Protein AF-K2DQM8-F1 (afdb_monomer_lite)

Structure (mmCIF, N/CA/C/O backbone):
data_AF-K2DQM8-F1
#
_entry.id   AF-K2DQM8-F1
#
loop_
_atom_site.group_PDB
_atom_site.id
_atom_site.type_symbol
_atom_site.label_atom_id
_atom_site.label_alt_id
_atom_site.label_comp_id
_atom_site.label_asym_id
_atom_site.label_entity_id
_atom_site.label_seq_id
_atom_site.pdbx_PDB_ins_code
_atom_site.Cartn_x
_atom_site.Cartn_y
_atom_site.Cartn_z
_atom_site.occupancy
_atom_site.B_iso_or_equiv
_atom_site.auth_seq_id
_atom_site.auth_comp_id
_atom_site.auth_asym_id
_atom_site.auth_atom_id
_atom_site.pdbx_PDB_model_num
ATOM 1 N N . MET A 1 1 ? -5.559 2.550 -7.866 1.00 34.66 1 MET A N 1
ATOM 2 C CA . MET A 1 1 ? -4.660 3.120 -8.890 1.00 34.66 1 MET A CA 1
ATOM 3 C C . MET A 1 1 ? -3.368 3.491 -8.192 1.00 34.66 1 MET A C 1
ATOM 5 O O . MET A 1 1 ? -3.416 4.282 -7.262 1.00 34.66 1 MET A O 1
ATOM 9 N N . PHE A 1 2 ? -2.257 2.862 -8.566 1.00 48.50 2 PHE A N 1
ATOM 10 C CA . PHE A 1 2 ? -0.947 3.156 -7.989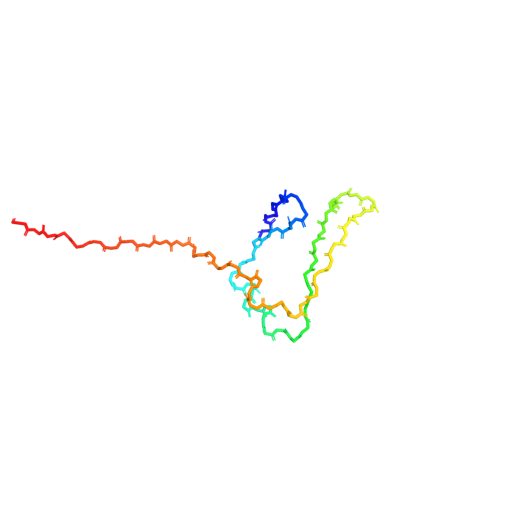 1.00 48.50 2 PHE A CA 1
ATOM 11 C C . PHE A 1 2 ? -0.331 4.299 -8.793 1.00 48.50 2 PHE A C 1
ATOM 13 O O . PHE A 1 2 ? 0.013 4.107 -9.956 1.00 48.50 2 PHE A O 1
ATOM 20 N N . ILE A 1 3 ? -0.241 5.493 -8.210 1.00 42.84 3 ILE A N 1
ATOM 21 C CA . ILE A 1 3 ? 0.558 6.579 -8.786 1.00 42.84 3 ILE A CA 1
ATOM 22 C C . ILE A 1 3 ? 1.864 6.594 -8.005 1.00 42.84 3 ILE A C 1
ATOM 24 O O . ILE A 1 3 ? 1.891 6.982 -6.837 1.00 42.84 3 ILE A O 1
ATOM 28 N N . GLY A 1 4 ? 2.916 6.074 -8.629 1.00 42.38 4 GLY A N 1
ATOM 29 C CA . GLY A 1 4 ? 4.267 6.127 -8.098 1.00 42.38 4 GLY A CA 1
ATOM 30 C C . GLY A 1 4 ? 4.975 7.380 -8.598 1.00 42.38 4 GLY A C 1
ATOM 31 O O . GLY A 1 4 ? 4.942 7.647 -9.797 1.00 42.38 4 GLY A O 1
ATOM 32 N N . ASN A 1 5 ? 5.611 8.147 -7.713 1.00 44.47 5 ASN A N 1
ATOM 33 C CA . ASN A 1 5 ? 6.482 9.254 -8.113 1.00 44.47 5 ASN A CA 1
ATOM 34 C C . ASN A 1 5 ? 7.909 8.934 -7.660 1.00 44.47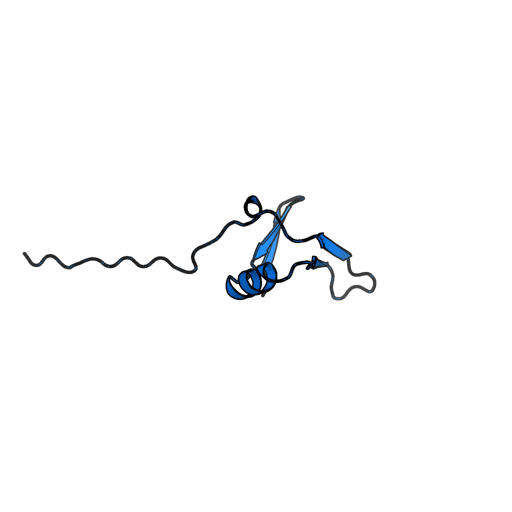 5 ASN A C 1
ATOM 36 O O . ASN A 1 5 ? 8.184 8.820 -6.465 1.00 44.47 5 ASN A O 1
ATOM 40 N N . THR A 1 6 ? 8.815 8.735 -8.613 1.00 47.75 6 THR A N 1
ATOM 41 C CA . THR A 1 6 ? 10.227 8.454 -8.338 1.00 47.75 6 THR A CA 1
ATOM 42 C C . THR A 1 6 ? 10.989 9.774 -8.250 1.00 47.75 6 THR A C 1
ATOM 44 O O . THR A 1 6 ? 11.269 10.406 -9.269 1.00 47.75 6 THR A O 1
ATOM 47 N N . LYS A 1 7 ? 11.347 10.209 -7.036 1.00 46.38 7 LYS A N 1
ATOM 48 C CA . LYS A 1 7 ? 12.314 11.303 -6.822 1.00 46.38 7 LYS A CA 1
ATOM 49 C C . LYS A 1 7 ? 13.611 10.718 -6.257 1.00 46.38 7 LYS A C 1
ATOM 51 O O . LYS A 1 7 ? 13.717 10.472 -5.056 1.00 46.38 7 LYS A O 1
ATOM 56 N N . GLY A 1 8 ? 14.603 10.498 -7.123 1.00 62.34 8 GLY A N 1
ATOM 57 C CA . GLY A 1 8 ? 15.871 9.849 -6.759 1.00 62.34 8 GLY A CA 1
ATOM 58 C C . GLY A 1 8 ? 15.695 8.353 -6.456 1.00 62.34 8 GLY A C 1
ATOM 59 O O . GLY A 1 8 ? 14.903 7.689 -7.111 1.00 62.34 8 GLY A O 1
ATOM 60 N N . ASN A 1 9 ? 16.387 7.830 -5.434 1.00 58.25 9 ASN A N 1
ATOM 61 C CA . ASN A 1 9 ? 16.332 6.410 -5.023 1.00 58.25 9 ASN A CA 1
ATOM 62 C C . ASN A 1 9 ? 15.111 6.050 -4.149 1.00 58.25 9 ASN A C 1
ATOM 64 O O . ASN A 1 9 ? 15.122 5.032 -3.458 1.00 58.25 9 ASN A O 1
ATOM 68 N N . LYS A 1 10 ? 14.086 6.907 -4.091 1.00 57.66 10 LYS A N 1
ATOM 69 C CA . LYS A 1 10 ? 12.901 6.696 -3.252 1.00 57.66 10 LYS A CA 1
ATOM 70 C C . LYS A 1 10 ? 11.687 6.432 -4.130 1.00 57.66 10 LYS A C 1
ATOM 72 O O . LYS A 1 10 ? 11.380 7.231 -5.014 1.00 57.66 10 LYS A O 1
ATOM 77 N N . VAL A 1 11 ? 10.988 5.338 -3.838 1.00 63.66 11 VAL A N 1
ATOM 78 C CA . VAL A 1 11 ? 9.693 5.015 -4.438 1.00 63.66 11 VAL A CA 1
ATOM 79 C C . VAL A 1 11 ? 8.604 5.359 -3.431 1.00 63.66 11 VAL A C 1
ATOM 81 O O . VAL A 1 11 ? 8.555 4.785 -2.345 1.00 63.66 11 VAL A O 1
ATOM 84 N N . GLN A 1 12 ? 7.745 6.308 -3.789 1.00 67.25 12 GLN A N 1
ATOM 85 C CA . GLN A 1 12 ? 6.531 6.622 -3.045 1.00 67.25 12 GLN A CA 1
ATOM 86 C C . GLN A 1 12 ? 5.338 6.206 -3.896 1.00 67.25 12 GLN A C 1
ATOM 88 O O . GLN A 1 12 ? 5.300 6.535 -5.079 1.00 67.25 12 GLN A O 1
ATOM 93 N N . PHE A 1 13 ? 4.383 5.492 -3.309 1.00 70.69 13 PHE A N 1
ATOM 94 C CA . PHE A 1 13 ? 3.157 5.064 -3.974 1.00 70.69 13 PHE A CA 1
ATOM 95 C C . PHE A 1 13 ? 1.969 5.197 -3.023 1.00 70.69 13 PHE A C 1
ATOM 97 O O . PHE A 1 13 ? 2.113 5.068 -1.810 1.00 70.69 13 PHE A O 1
ATOM 104 N N . HIS A 1 14 ? 0.794 5.464 -3.586 1.00 71.88 14 HIS A N 1
ATOM 105 C CA . HIS A 1 14 ? -0.444 5.585 -2.820 1.00 71.88 14 HIS A CA 1
ATOM 106 C C . HIS A 1 14 ? -1.149 4.226 -2.740 1.00 71.88 14 HIS A C 1
ATOM 108 O O . HIS A 1 14 ? -1.312 3.538 -3.752 1.00 71.88 14 HIS A O 1
ATOM 114 N N . ILE A 1 15 ? -1.602 3.864 -1.540 1.00 73.69 15 ILE A N 1
ATOM 115 C CA . ILE A 1 15 ? -2.455 2.701 -1.270 1.00 73.69 15 ILE A CA 1
ATOM 116 C C . ILE A 1 15 ? -3.743 3.230 -0.640 1.00 73.69 15 ILE A C 1
ATOM 118 O O . ILE A 1 15 ? -3.689 4.088 0.237 1.00 73.69 15 ILE A O 1
ATOM 122 N N . SER A 1 16 ? -4.904 2.728 -1.065 1.00 73.94 16 SER A N 1
ATOM 123 C CA . SER A 1 16 ? -6.165 3.096 -0.407 1.00 73.94 16 SER A CA 1
ATOM 124 C C . SER A 1 16 ? -6.214 2.579 1.035 1.00 73.94 16 SER A C 1
ATOM 126 O O . SER A 1 16 ? -5.712 1.490 1.325 1.00 73.94 16 SER A O 1
ATOM 128 N N . SER A 1 17 ? -6.882 3.317 1.922 1.00 73.88 17 SER A N 1
ATOM 129 C CA . SER A 1 17 ? -7.075 2.936 3.331 1.00 73.88 17 SER A CA 1
ATOM 130 C C . SER A 1 17 ? -7.692 1.538 3.489 1.00 73.88 17 SER A C 1
ATOM 132 O O . SER A 1 17 ? -7.282 0.761 4.353 1.00 73.88 17 SER A O 1
ATOM 134 N N . ASN A 1 18 ? -8.635 1.180 2.611 1.00 79.62 18 ASN A N 1
ATOM 135 C CA . ASN A 1 18 ? -9.289 -0.127 2.591 1.00 79.62 18 ASN A CA 1
ATOM 136 C C . ASN A 1 18 ? -8.322 -1.259 2.206 1.00 79.62 18 ASN A C 1
ATOM 138 O O . ASN A 1 18 ? -8.260 -2.276 2.893 1.00 79.62 18 ASN A O 1
ATOM 142 N N . GLU A 1 19 ? -7.545 -1.079 1.132 1.00 76.06 19 GLU A N 1
ATOM 143 C CA . GLU A 1 19 ? -6.513 -2.045 0.719 1.00 76.06 19 GLU A CA 1
ATOM 144 C C . GLU A 1 19 ? -5.467 -2.228 1.821 1.00 76.06 19 GLU A C 1
ATOM 146 O O . GLU A 1 19 ? -5.148 -3.362 2.178 1.00 76.06 19 GLU A O 1
ATOM 151 N N . PHE A 1 20 ? -4.997 -1.136 2.432 1.00 77.75 20 PHE A N 1
ATO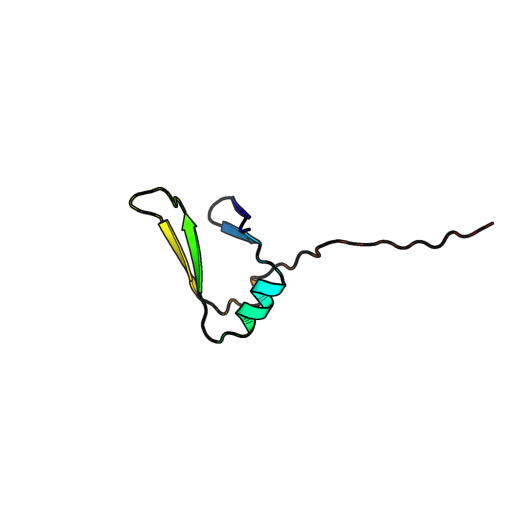M 152 C CA . PHE A 1 20 ? -4.057 -1.203 3.549 1.00 77.75 20 PHE A CA 1
ATOM 153 C C . PHE A 1 20 ? -4.642 -1.977 4.739 1.00 77.75 20 PHE A C 1
ATOM 155 O O . PHE A 1 20 ? -4.015 -2.909 5.235 1.00 77.75 20 PHE A O 1
ATOM 162 N N . THR A 1 21 ? -5.877 -1.670 5.140 1.00 78.44 21 THR A N 1
ATOM 163 C CA . THR A 1 21 ? -6.552 -2.331 6.271 1.00 78.44 21 THR A CA 1
ATOM 164 C C . THR A 1 21 ? -6.765 -3.826 6.027 1.00 78.44 21 THR A C 1
ATOM 166 O O . THR A 1 21 ? -6.648 -4.627 6.953 1.00 78.44 21 THR A O 1
ATOM 169 N N . LYS A 1 22 ? -7.078 -4.231 4.789 1.00 81.06 22 LYS A N 1
ATOM 170 C CA . LYS A 1 22 ? -7.150 -5.650 4.404 1.00 81.06 22 LYS A CA 1
ATOM 171 C C . LYS A 1 22 ? -5.776 -6.313 4.468 1.00 81.06 22 LYS A C 1
ATOM 173 O O . LYS A 1 22 ? -5.664 -7.406 5.012 1.00 81.06 22 LYS A O 1
ATOM 178 N N . SER A 1 23 ? -4.750 -5.636 3.953 1.00 76.38 23 SER A N 1
ATOM 179 C CA . SER A 1 23 ? -3.370 -6.135 3.916 1.00 76.38 23 SER A CA 1
ATOM 180 C C . SER A 1 23 ? -2.815 -6.356 5.321 1.00 76.38 23 SER A C 1
ATOM 182 O O . SER A 1 23 ? -2.211 -7.387 5.586 1.00 76.38 23 SER A O 1
ATOM 184 N N . ASN A 1 24 ? -3.094 -5.436 6.246 1.00 73.00 24 ASN A N 1
ATOM 185 C CA . ASN A 1 24 ? -2.586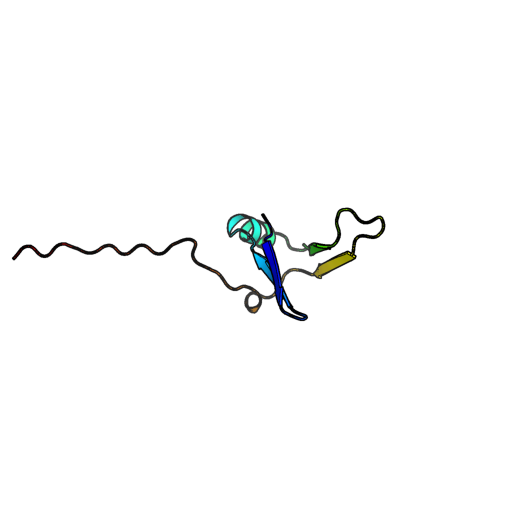 -5.480 7.618 1.00 73.00 24 ASN A CA 1
ATOM 186 C C . ASN A 1 24 ? -3.198 -6.616 8.468 1.00 73.00 24 ASN A C 1
ATOM 188 O O . ASN A 1 24 ? -2.742 -6.876 9.576 1.00 73.00 24 ASN A O 1
ATOM 192 N N . LYS A 1 25 ? -4.238 -7.297 7.963 1.00 80.62 25 LYS A N 1
ATOM 193 C CA . LYS A 1 25 ? -4.817 -8.509 8.575 1.00 80.62 25 LYS A CA 1
ATOM 194 C C . LYS A 1 25 ? -4.154 -9.799 8.085 1.00 80.62 25 LYS A C 1
ATOM 196 O O . LYS A 1 25 ? -4.471 -10.867 8.599 1.00 80.62 25 LYS A O 1
ATOM 201 N N . LEU A 1 26 ? -3.296 -9.721 7.068 1.00 80.31 26 LEU A N 1
ATOM 202 C CA . LEU A 1 26 ? -2.566 -10.863 6.530 1.00 80.31 26 LEU A CA 1
ATOM 203 C C . LEU A 1 26 ? -1.212 -10.957 7.231 1.00 80.31 26 LEU A C 1
ATOM 205 O O . LEU A 1 26 ? -0.448 -9.997 7.242 1.00 80.31 26 LEU A O 1
ATOM 209 N N . GLU A 1 27 ? -0.887 -12.129 7.769 1.00 72.38 27 GLU A N 1
ATOM 210 C CA . GLU A 1 27 ? 0.373 -12.332 8.499 1.00 72.38 27 GLU A CA 1
ATOM 211 C C . GLU A 1 27 ? 1.608 -12.282 7.587 1.00 72.38 27 GLU A C 1
ATOM 213 O O . GLU A 1 27 ? 2.705 -11.995 8.051 1.00 72.38 27 GLU A O 1
ATOM 218 N N . ASN A 1 28 ? 1.442 -12.542 6.284 1.00 77.88 28 ASN A N 1
ATOM 219 C CA . ASN A 1 28 ? 2.537 -12.610 5.319 1.00 77.88 28 ASN A CA 1
ATOM 220 C C . ASN A 1 28 ? 2.077 -12.107 3.947 1.00 77.88 28 ASN A C 1
ATOM 222 O O . ASN A 1 28 ? 1.454 -12.845 3.183 1.00 77.88 28 ASN A O 1
ATOM 226 N N . TYR A 1 29 ? 2.403 -10.862 3.605 1.00 76.94 29 TYR A N 1
ATOM 227 C CA . TYR A 1 29 ? 2.128 -10.305 2.280 1.00 76.94 29 TYR A CA 1
ATOM 228 C C . TYR A 1 29 ? 3.345 -9.545 1.740 1.00 76.94 29 TYR A C 1
ATOM 230 O O . TYR A 1 29 ? 4.285 -9.243 2.470 1.00 76.94 29 TYR A O 1
ATOM 238 N N . HIS A 1 30 ? 3.380 -9.321 0.429 1.00 78.31 30 HIS A N 1
ATOM 239 C CA . HIS A 1 30 ? 4.474 -8.628 -0.251 1.00 78.31 30 HIS A CA 1
ATOM 240 C C . HIS A 1 30 ? 3.880 -7.581 -1.189 1.00 78.31 30 HIS A C 1
ATOM 242 O O . HIS A 1 30 ? 2.853 -7.833 -1.822 1.00 78.31 30 HIS A O 1
ATOM 248 N N . PHE A 1 31 ? 4.537 -6.430 -1.309 1.00 76.56 31 PHE A N 1
ATOM 249 C CA . PHE A 1 31 ? 4.227 -5.480 -2.373 1.00 76.56 31 PHE A CA 1
ATOM 250 C C . PHE A 1 31 ? 5.168 -5.712 -3.550 1.00 76.56 31 PHE A C 1
ATOM 252 O O . PHE A 1 31 ? 6.384 -5.803 -3.375 1.00 76.56 31 PHE A O 1
ATOM 259 N N . TYR A 1 32 ? 4.599 -5.772 -4.750 1.00 76.62 32 TYR A N 1
ATOM 260 C CA . TYR A 1 32 ? 5.343 -5.871 -5.998 1.00 76.62 32 TYR A CA 1
ATOM 261 C C . TYR A 1 32 ? 5.177 -4.566 -6.766 1.00 76.62 32 TYR A C 1
ATOM 263 O O . TYR A 1 32 ? 4.060 -4.182 -7.112 1.00 76.62 32 TYR A O 1
ATOM 271 N N . ILE A 1 33 ? 6.288 -3.890 -7.035 1.00 76.75 33 ILE A N 1
ATOM 272 C CA . ILE A 1 33 ? 6.334 -2.738 -7.930 1.00 76.75 33 ILE A CA 1
ATOM 273 C C . ILE A 1 33 ? 6.912 -3.243 -9.244 1.00 76.75 33 ILE A C 1
ATOM 275 O O . ILE A 1 33 ? 8.070 -3.655 -9.299 1.00 76.75 33 ILE A O 1
ATOM 279 N N . VAL A 1 34 ? 6.079 -3.255 -10.282 1.00 77.00 34 VAL A N 1
ATOM 280 C CA . VAL A 1 34 ? 6.468 -3.692 -11.623 1.00 77.00 34 VAL A CA 1
ATOM 281 C C . VAL A 1 34 ? 6.672 -2.458 -12.490 1.00 77.00 34 VAL A C 1
ATOM 283 O O . VAL A 1 34 ? 5.728 -1.719 -12.769 1.00 77.00 34 VAL A O 1
ATOM 286 N N . GLU A 1 35 ? 7.907 -2.240 -12.917 1.00 77.19 35 GLU A N 1
ATOM 287 C CA . GLU A 1 35 ? 8.289 -1.185 -13.848 1.00 77.19 35 GLU A CA 1
ATOM 288 C C . GLU A 1 35 ? 8.465 -1.769 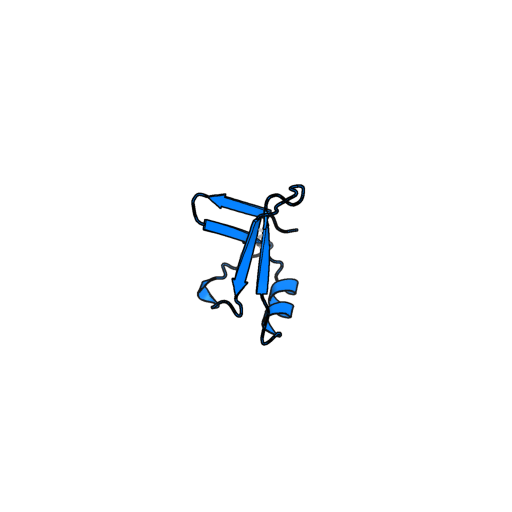-15.252 1.00 77.19 35 GLU A C 1
ATOM 290 O O . GLU A 1 35 ? 8.808 -2.940 -15.428 1.00 77.19 35 GLU A O 1
ATOM 295 N N . SER A 1 36 ? 8.262 -0.934 -16.275 1.00 78.12 36 SER A N 1
ATOM 296 C CA . SER A 1 36 ? 8.373 -1.347 -17.682 1.00 78.12 36 SER A CA 1
ATOM 297 C C . SER A 1 36 ? 7.476 -2.544 -18.026 1.00 78.12 36 SER A C 1
ATOM 299 O O . SER A 1 36 ? 7.925 -3.509 -18.635 1.00 78.12 36 SER A O 1
ATOM 301 N N . VAL A 1 37 ? 6.193 -2.474 -17.654 1.00 73.81 37 VAL A N 1
ATOM 302 C CA . VAL A 1 37 ? 5.202 -3.559 -17.831 1.00 73.81 37 VAL A CA 1
ATOM 303 C C . VAL A 1 37 ? 5.074 -4.100 -19.264 1.00 73.81 37 VAL A C 1
ATOM 305 O O . VAL A 1 37 ? 4.648 -5.234 -19.435 1.00 73.81 37 VAL A O 1
ATOM 308 N N . ASN A 1 38 ? 5.473 -3.325 -20.278 1.00 81.50 38 ASN A N 1
ATOM 309 C CA . ASN A 1 38 ? 5.442 -3.721 -21.693 1.00 81.50 38 ASN A CA 1
ATOM 310 C C . ASN A 1 38 ? 6.813 -4.185 -22.236 1.00 81.50 38 ASN A C 1
ATOM 312 O O . ASN A 1 38 ? 6.985 -4.281 -23.447 1.00 81.50 38 ASN A O 1
ATOM 316 N N . SER A 1 39 ? 7.808 -4.402 -21.372 1.00 81.56 39 SER A N 1
ATOM 317 C CA . SER A 1 39 ? 9.141 -4.901 -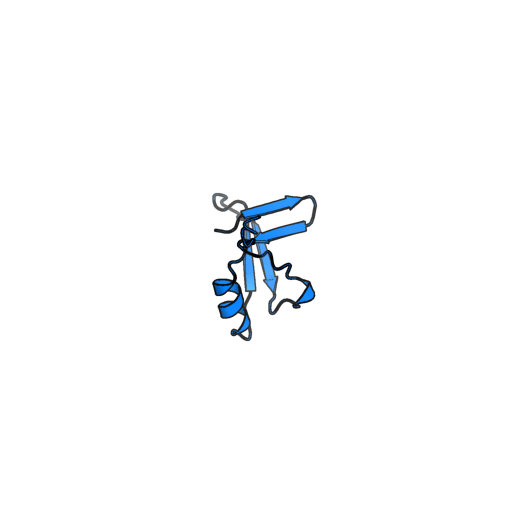21.738 1.00 81.56 39 SER A CA 1
ATOM 318 C C . SER A 1 39 ? 9.181 -6.429 -21.700 1.00 81.56 39 SER A C 1
ATOM 320 O O . SER A 1 39 ? 8.602 -7.033 -20.801 1.00 81.56 39 SER A O 1
ATOM 322 N N . ASP A 1 40 ? 9.970 -7.054 -22.580 1.00 83.19 40 ASP A N 1
ATOM 323 C CA . ASP A 1 40 ? 10.284 -8.494 -22.518 1.00 83.19 40 ASP A CA 1
ATOM 324 C C . ASP A 1 40 ? 11.027 -8.882 -21.223 1.00 83.19 40 ASP A C 1
ATOM 326 O O . ASP A 1 40 ? 11.128 -10.056 -20.861 1.00 83.19 40 ASP A O 1
ATOM 330 N N . LYS A 1 41 ? 11.578 -7.883 -20.523 1.00 83.06 41 LYS A N 1
ATOM 331 C CA . LYS A 1 41 ? 12.234 -8.007 -19.218 1.00 83.06 41 LYS A CA 1
ATOM 332 C C . LYS A 1 41 ? 11.715 -6.899 -18.295 1.00 83.06 41 LYS A C 1
ATOM 334 O O . LYS A 1 41 ? 12.360 -5.850 -18.202 1.00 83.06 41 LYS A O 1
ATOM 339 N N . PRO A 1 42 ? 10.543 -7.074 -17.662 1.00 81.75 42 PRO A N 1
ATOM 340 C CA . PRO A 1 42 ? 10.038 -6.107 -16.698 1.00 81.75 42 PRO A CA 1
ATOM 341 C C . PRO A 1 42 ? 10.935 -6.098 -15.459 1.00 81.75 42 PRO A C 1
ATOM 343 O O . PRO A 1 42 ? 11.455 -7.136 -15.039 1.00 81.75 42 PRO A O 1
ATOM 346 N N . LEU A 1 43 ? 11.109 -4.921 -14.864 1.00 81.12 43 LEU A N 1
ATOM 347 C CA . LEU A 1 43 ? 11.847 -4.794 -13.614 1.00 81.12 43 LEU A CA 1
ATOM 348 C C . LEU A 1 43 ? 10.854 -4.935 -12.461 1.00 81.12 43 LEU A C 1
ATOM 350 O O . LEU A 1 43 ? 9.876 -4.197 -12.384 1.00 81.12 43 LEU A O 1
ATOM 354 N N . ILE A 1 44 ? 11.084 -5.913 -11.587 1.00 81.75 44 ILE A N 1
ATOM 355 C CA . ILE A 1 44 ? 10.196 -6.203 -10.460 1.00 81.75 44 ILE A CA 1
ATOM 356 C C . ILE A 1 44 ? 10.946 -5.916 -9.166 1.00 81.75 44 ILE A C 1
ATOM 358 O O . ILE A 1 44 ? 11.916 -6.597 -8.835 1.00 81.75 44 ILE A O 1
ATOM 362 N N . THR A 1 45 ? 10.458 -4.935 -8.414 1.00 81.31 45 THR A N 1
ATOM 363 C CA . THR A 1 45 ? 10.919 -4.649 -7.055 1.00 81.31 45 THR A CA 1
ATOM 364 C C . THR A 1 45 ? 9.952 -5.270 -6.056 1.00 81.31 45 THR A C 1
ATOM 366 O O . THR A 1 45 ? 8.744 -5.041 -6.123 1.00 81.31 45 THR A O 1
ATOM 369 N N . ILE A 1 46 ? 10.485 -6.054 -5.119 1.00 81.81 46 ILE A N 1
ATOM 370 C CA . ILE A 1 46 ? 9.703 -6.734 -4.083 1.00 81.81 46 ILE A CA 1
ATOM 371 C C . ILE A 1 46 ? 9.970 -6.058 -2.742 1.00 81.81 46 ILE A C 1
ATOM 373 O O . ILE A 1 46 ? 11.110 -6.014 -2.277 1.00 81.81 46 ILE A O 1
ATOM 377 N N . ILE A 1 47 ? 8.911 -5.585 -2.094 1.00 79.50 47 ILE A N 1
ATOM 378 C CA . ILE A 1 47 ? 8.953 -5.064 -0.731 1.00 79.50 47 ILE A CA 1
ATOM 379 C C . ILE A 1 47 ? 8.314 -6.109 0.187 1.00 79.50 47 ILE A C 1
ATOM 381 O O . ILE A 1 47 ? 7.131 -6.433 0.054 1.00 79.50 47 ILE A O 1
ATOM 385 N N . LYS A 1 48 ? 9.109 -6.650 1.113 1.00 81.31 48 LYS A N 1
ATOM 386 C CA . LYS A 1 48 ? 8.645 -7.625 2.108 1.00 81.31 48 LYS A CA 1
ATOM 387 C C . LYS A 1 48 ? 7.791 -6.926 3.166 1.00 81.31 48 LYS A C 1
ATOM 389 O O . LYS A 1 48 ? 8.198 -5.878 3.664 1.00 81.31 48 LYS A O 1
ATOM 394 N N . ALA A 1 49 ? 6.647 -7.511 3.509 1.00 78.56 49 ALA A N 1
ATOM 395 C CA . ALA A 1 49 ? 5.772 -7.041 4.579 1.00 78.56 49 ALA A CA 1
ATOM 396 C C . ALA A 1 49 ? 5.665 -8.100 5.709 1.00 78.56 49 ALA A C 1
ATOM 398 O O . ALA A 1 49 ? 6.095 -9.239 5.498 1.00 78.56 49 ALA A O 1
ATOM 399 N N . PRO A 1 50 ? 5.123 -7.754 6.895 1.00 77.38 50 PRO A N 1
ATOM 400 C CA . PRO A 1 50 ? 4.516 -6.466 7.242 1.00 77.38 50 PRO A CA 1
ATOM 401 C C . PRO A 1 50 ? 5.552 -5.335 7.307 1.00 77.38 50 PRO A C 1
ATOM 403 O O . PRO A 1 50 ? 6.680 -5.523 7.759 1.00 77.38 50 PRO A O 1
ATOM 406 N N . LEU A 1 51 ? 5.178 -4.156 6.809 1.00 76.38 51 LEU A N 1
ATOM 407 C CA . LEU A 1 51 ? 6.012 -2.959 6.929 1.00 76.38 51 LEU A CA 1
ATOM 408 C C . LEU A 1 51 ? 5.786 -2.311 8.301 1.00 76.38 51 LEU A C 1
ATOM 410 O O . LEU A 1 51 ? 4.653 -2.323 8.784 1.00 76.38 51 LEU A O 1
ATOM 414 N N . PRO A 1 52 ? 6.816 -1.715 8.928 1.00 77.75 52 PRO A N 1
ATOM 415 C CA . PRO A 1 52 ? 6.628 -0.996 10.182 1.00 77.75 52 PRO A CA 1
ATOM 416 C C . PRO A 1 52 ? 5.716 0.220 9.974 1.00 77.75 52 PRO A C 1
ATOM 418 O O . PRO A 1 52 ? 5.806 0.883 8.938 1.00 77.75 52 PRO A O 1
ATOM 421 N N . GLU A 1 53 ? 4.874 0.543 10.964 1.00 71.38 53 GLU A N 1
ATOM 422 C CA . GLU A 1 53 ? 3.898 1.648 10.881 1.00 71.38 53 GLU A CA 1
ATOM 423 C C . GLU A 1 53 ? 4.544 2.997 10.532 1.00 71.38 53 GLU A C 1
ATOM 425 O O . GLU A 1 53 ? 3.963 3.793 9.802 1.00 71.38 53 GLU A O 1
ATOM 430 N N . SER A 1 54 ? 5.791 3.217 10.960 1.00 77.06 54 SER A N 1
ATOM 431 C CA . SER A 1 54 ? 6.582 4.412 10.636 1.00 77.06 54 SER A CA 1
ATOM 432 C C . SER A 1 54 ? 6.876 4.597 9.142 1.00 77.06 54 SER A C 1
ATOM 434 O O . SER A 1 54 ? 7.318 5.670 8.736 1.00 77.06 54 SER A O 1
ATOM 436 N N . THR A 1 55 ? 6.639 3.574 8.317 1.00 72.06 55 THR A N 1
ATOM 437 C CA . THR A 1 55 ? 6.779 3.639 6.853 1.00 72.06 55 THR A CA 1
ATOM 438 C C . THR A 1 55 ? 5.579 4.324 6.195 1.00 72.06 55 THR A C 1
ATOM 440 O O . THR A 1 55 ? 5.670 4.740 5.040 1.00 72.06 55 THR A O 1
ATOM 443 N N . PHE A 1 56 ? 4.452 4.437 6.903 1.00 69.94 56 PHE A N 1
ATOM 444 C CA . PHE A 1 56 ? 3.205 4.949 6.352 1.00 69.94 56 PHE A CA 1
ATOM 445 C C . PHE A 1 56 ? 3.003 6.417 6.722 1.00 69.94 56 PHE A C 1
ATOM 447 O O . PHE A 1 56 ? 3.079 6.811 7.883 1.00 69.94 56 PHE A O 1
ATOM 454 N N . PHE A 1 57 ? 2.694 7.225 5.712 1.00 70.75 57 PHE A N 1
ATOM 455 C CA . PHE A 1 57 ? 2.165 8.570 5.887 1.00 70.75 57 PHE A CA 1
ATOM 456 C C . PHE A 1 57 ? 0.689 8.540 5.490 1.00 70.75 57 PHE A C 1
ATOM 458 O O . PHE A 1 57 ? 0.364 8.211 4.349 1.00 70.75 57 PHE A O 1
ATOM 465 N N . ILE A 1 58 ? -0.203 8.811 6.445 1.00 67.62 58 ILE A N 1
ATOM 466 C CA . ILE A 1 58 ? -1.650 8.797 6.213 1.00 67.62 58 ILE A CA 1
ATOM 467 C C . ILE A 1 58 ? -2.077 10.203 5.794 1.00 67.62 58 ILE A C 1
ATOM 469 O O . ILE A 1 58 ? -2.063 11.127 6.606 1.00 67.62 58 ILE A O 1
ATOM 473 N N . GLU A 1 59 ? -2.473 10.355 4.531 1.00 66.94 59 GLU A N 1
ATOM 474 C CA . GLU A 1 59 ? -3.108 11.577 4.037 1.00 66.94 59 GLU A CA 1
ATOM 475 C C . GLU A 1 59 ? -4.627 11.495 4.240 1.00 66.94 59 GLU A C 1
ATOM 477 O O . GLU A 1 59 ? -5.252 10.530 3.790 1.00 66.94 59 GLU A O 1
ATOM 482 N N . PRO A 1 60 ? -5.250 12.477 4.910 1.00 64.19 60 PRO A N 1
ATOM 483 C CA . PRO A 1 60 ? -6.702 12.542 4.981 1.00 64.19 60 PRO A CA 1
ATOM 484 C C . PRO A 1 60 ? -7.290 12.840 3.600 1.00 64.19 60 PRO A C 1
ATOM 486 O O . PRO A 1 60 ? -6.824 13.730 2.891 1.00 64.19 60 PRO A O 1
ATOM 489 N N . GLU A 1 61 ? -8.349 12.111 3.238 1.00 62.66 61 GLU A N 1
ATOM 490 C CA . GLU A 1 61 ? -9.007 12.230 1.927 1.00 62.66 61 GLU A CA 1
ATOM 491 C C . GLU A 1 61 ? -9.638 13.612 1.705 1.00 62.66 61 GLU A C 1
ATOM 493 O O . GLU A 1 61 ? -9.797 14.054 0.570 1.00 62.66 61 GLU A O 1
ATOM 498 N N . SER A 1 62 ? -10.020 14.301 2.783 1.00 57.78 62 SER A N 1
ATOM 499 C CA . SER A 1 62 ? -10.534 15.671 2.752 1.00 57.78 62 SER A CA 1
ATOM 500 C C . SER A 1 62 ? -10.599 16.267 4.160 1.00 57.78 62 SER A C 1
ATOM 502 O O . SER A 1 62 ? -10.705 15.548 5.154 1.00 57.78 62 SER A O 1
ATOM 504 N N . TYR A 1 63 ? -10.557 17.597 4.236 1.00 67.50 63 TYR A N 1
ATOM 505 C CA . TYR A 1 63 ? -10.861 18.358 5.446 1.00 67.50 63 TYR A CA 1
ATOM 506 C C . TYR A 1 63 ? -12.157 19.138 5.227 1.00 67.50 63 TYR A C 1
ATOM 508 O O . TYR A 1 63 ? -12.325 19.773 4.185 1.00 67.50 63 TYR A O 1
ATOM 516 N N . PHE A 1 64 ? -13.046 19.131 6.219 1.00 64.75 64 PHE A N 1
ATOM 517 C CA . PHE A 1 64 ? -14.259 19.946 6.220 1.00 64.75 64 PHE A CA 1
ATOM 518 C C . PHE A 1 64 ? -14.194 20.960 7.357 1.00 64.75 64 PHE A C 1
ATOM 520 O O . PHE A 1 64 ? -13.837 20.619 8.484 1.00 64.75 64 PHE A O 1
ATOM 527 N N . VAL A 1 65 ? -14.549 22.207 7.052 1.00 76.38 65 VAL A N 1
ATOM 528 C CA . VAL A 1 65 ? -14.688 23.280 8.038 1.00 76.38 65 VAL A CA 1
ATOM 529 C C . VAL A 1 65 ? -16.154 23.677 8.080 1.00 76.38 65 VAL A C 1
ATOM 531 O O . VAL A 1 65 ? -16.702 24.151 7.086 1.00 76.38 65 VAL A O 1
ATOM 534 N N . THR A 1 66 ? -16.776 23.497 9.240 1.00 74.62 66 THR A N 1
ATOM 535 C CA . THR A 1 66 ? -18.127 23.987 9.513 1.00 74.62 66 THR A CA 1
ATOM 536 C C . THR A 1 66 ? -17.997 25.259 10.338 1.00 74.62 66 THR A C 1
ATOM 538 O O . THR A 1 66 ? -17.384 25.236 11.403 1.00 74.62 66 THR A O 1
ATOM 541 N N . THR A 1 67 ? -18.540 26.375 9.849 1.00 80.56 67 THR A N 1
ATOM 542 C CA . THR A 1 67 ? -18.618 27.627 10.615 1.00 80.56 67 THR A CA 1
ATOM 543 C C . THR A 1 67 ? -20.078 27.952 10.909 1.00 80.56 67 THR A C 1
ATOM 545 O O . THR A 1 67 ? -20.957 27.706 10.080 1.00 80.56 67 THR A O 1
ATOM 548 N N . GLU A 1 68 ? -20.353 28.494 12.093 1.00 76.62 68 GLU A N 1
ATOM 549 C CA . GLU A 1 68 ? -21.680 28.999 12.444 1.00 76.62 68 GLU A CA 1
ATOM 550 C C . GLU A 1 68 ? -21.781 30.482 12.061 1.00 76.62 68 GLU A C 1
ATOM 552 O O . GLU A 1 68 ? -20.891 31.282 12.360 1.00 76.62 68 GLU A O 1
ATOM 557 N N . LYS A 1 69 ? -22.865 30.871 11.375 1.00 71.44 69 LYS A N 1
ATOM 558 C CA . LYS A 1 69 ? -23.150 32.286 11.097 1.00 71.44 69 LYS A CA 1
ATOM 559 C C . LYS A 1 69 ? -23.638 32.963 12.374 1.00 71.44 69 LYS A C 1
ATOM 561 O O . LYS A 1 69 ? -24.795 32.789 12.759 1.00 71.44 69 LYS A O 1
ATOM 566 N N . VAL A 1 70 ? -22.788 33.788 12.974 1.00 71.12 70 VAL A N 1
ATOM 567 C CA . VAL A 1 70 ? -23.209 34.732 14.015 1.00 71.12 70 VAL A CA 1
ATOM 568 C C . VAL A 1 70 ? -24.072 35.808 13.345 1.00 71.12 70 VAL A C 1
ATOM 570 O O . VAL A 1 70 ? -23.581 36.556 12.501 1.00 71.12 70 VAL A O 1
ATOM 573 N N . HIS A 1 71 ? -25.372 35.833 13.649 1.00 66.81 71 HIS A N 1
ATOM 574 C CA . HIS A 1 71 ? -26.260 36.927 13.249 1.00 66.81 71 HIS A CA 1
ATOM 575 C C . HIS A 1 71 ? -26.105 38.051 14.281 1.00 66.81 71 HIS A C 1
ATOM 577 O O . HIS A 1 71 ? -26.330 37.809 15.466 1.00 66.81 71 HIS A O 1
ATOM 583 N N . ASN A 1 72 ? -25.678 39.232 13.823 1.00 56.91 72 ASN A N 1
ATOM 584 C CA . ASN A 1 72 ? -25.643 40.465 14.616 1.00 56.91 72 ASN A CA 1
ATOM 585 C C . ASN A 1 72 ? -27.011 41.145 14.630 1.00 56.91 72 ASN A C 1
ATOM 587 O O . ASN A 1 72 ? -27.669 41.130 13.562 1.00 56.91 72 ASN A O 1
#

Secondary structure (DSSP, 8-state):
---EEEETTEEEE---HHHHHHHTT-SS-EEEEEE-TTSSS-EEEEEESSPPGGG-----S-----------

Sequence (72 aa):
MFIGNTKGNKVQFHISSNEFTKSNKLENYHFYIVESVNSDKPLITIIKAPLPESTFFIEPESYFVTTEKVHN

pLDDT: mean 71.11, std 11.11, range [34.66, 83.19]

Radius of gyration: 18.48 Å; chains: 1; bounding box: 43×53×37 Å

Foldseek 3Di:
DWDWDDDDPDTDTDDDPVRVVVVVPDPWDKDWDWAPPVDPDIDIDIGTDPDPPVVDDDDDPDDDDDDDDDDD